Protein AF-A0A376TTE7-F1 (afdb_monomer_lite)

Sequence (68 aa):
MLCSCRVCNRPFAVQKEIDYAIALLKHNGDSRAENHRESFETCPECKRQKCLVPSDRIELTRHMKEAI

Organism: Escherichia coli (NCBI:txid562)

Foldseek 3Di:
DFQAAPPPRHGDGRVVVLVVQLVVCVVVVNPCSVVCSNVSSHHPVVVVVVVPPDPPPPCVPPPPDDDD

Radius of gyration: 14.19 Å; chains: 1; bounding box: 28×32×32 Å

Secondary structure (DSSP, 8-state):
-EEEPTTT--EEEEHHHHHHHHHHHHHTT-TTGGGGHHHHTS-HHHHHHHHTS-GGG-----------

pLDDT: mean 79.37, std 19.52, range [41.25, 96.25]

Structure (mmCIF, N/CA/C/O backbone):
data_AF-A0A376TTE7-F1
#
_entry.id   AF-A0A376TTE7-F1
#
loop_
_atom_site.group_PDB
_atom_site.id
_atom_site.type_symbol
_atom_site.label_atom_id
_atom_site.label_alt_id
_atom_site.label_comp_id
_atom_site.label_asym_id
_atom_site.label_entity_id
_atom_site.label_seq_id
_atom_site.pdbx_PDB_ins_code
_atom_site.Cartn_x
_atom_site.Cartn_y
_atom_site.Cartn_z
_atom_site.occupancy
_atom_site.B_iso_or_equiv
_atom_site.auth_seq_id
_atom_site.auth_comp_id
_atom_site.auth_asym_id
_atom_site.auth_atom_id
_atom_site.pdbx_PDB_model_num
ATOM 1 N N . MET A 1 1 ? -9.058 -12.467 -2.012 1.00 82.12 1 MET A N 1
ATOM 2 C CA . MET A 1 1 ? -8.608 -12.526 -0.605 1.00 82.12 1 MET A CA 1
ATOM 3 C C . MET A 1 1 ? -8.314 -11.110 -0.126 1.00 82.12 1 MET A C 1
ATOM 5 O O . MET A 1 1 ? -7.785 -10.328 -0.915 1.00 82.12 1 MET A O 1
ATOM 9 N N . LEU A 1 2 ? -8.723 -10.758 1.095 1.00 92.62 2 LEU A N 1
ATOM 10 C CA . LEU A 1 2 ? -8.480 -9.436 1.687 1.00 92.62 2 LEU A CA 1
ATOM 11 C C . LEU A 1 2 ? -7.173 -9.452 2.482 1.00 92.62 2 LEU A C 1
ATOM 13 O O . LEU A 1 2 ? -6.871 -10.445 3.138 1.00 92.62 2 LEU A O 1
ATOM 17 N N . CYS A 1 3 ? -6.431 -8.352 2.420 1.00 94.06 3 CYS A N 1
ATOM 18 C CA . CYS A 1 3 ? -5.287 -8.103 3.278 1.00 94.06 3 CYS A CA 1
ATOM 19 C C . CYS A 1 3 ? -5.757 -7.446 4.580 1.00 94.06 3 CYS A C 1
ATOM 21 O O . CYS A 1 3 ? -6.559 -6.500 4.568 1.00 94.06 3 CYS A O 1
ATOM 23 N N . SER A 1 4 ? -5.235 -7.948 5.697 1.00 96.25 4 SER A N 1
ATOM 24 C CA . SER A 1 4 ? -5.455 -7.396 7.029 1.00 96.25 4 SER A CA 1
ATOM 25 C C . SER A 1 4 ? -4.288 -6.510 7.433 1.00 96.25 4 SER A C 1
ATOM 27 O O . SER A 1 4 ? -3.129 -6.852 7.223 1.00 96.25 4 SER A O 1
ATOM 29 N N . CYS A 1 5 ? -4.600 -5.369 8.042 1.00 95.06 5 CYS A N 1
ATOM 30 C CA . CYS A 1 5 ? -3.593 -4.436 8.529 1.00 95.06 5 CYS A CA 1
ATOM 31 C C . CYS A 1 5 ? -2.668 -5.114 9.546 1.00 95.06 5 CYS A C 1
ATOM 33 O O . CYS A 1 5 ? -3.159 -5.627 10.546 1.00 95.06 5 CYS A O 1
ATOM 35 N N . ARG A 1 6 ? -1.346 -5.017 9.381 1.00 93.94 6 ARG A N 1
ATOM 36 C CA . ARG A 1 6 ? -0.370 -5.602 10.328 1.00 93.94 6 ARG A CA 1
ATOM 37 C C . ARG A 1 6 ? -0.410 -5.003 11.741 1.00 93.94 6 ARG A C 1
ATOM 39 O O . ARG A 1 6 ? 0.169 -5.571 12.659 1.00 93.94 6 ARG A O 1
ATOM 46 N N . VAL A 1 7 ? -1.057 -3.847 11.923 1.00 94.38 7 VAL A N 1
ATOM 47 C CA . VAL A 1 7 ? -1.162 -3.157 13.222 1.00 94.38 7 VAL A CA 1
ATOM 48 C C . VAL A 1 7 ? -2.468 -3.497 13.935 1.00 94.38 7 VAL A C 1
ATOM 50 O O . VAL A 1 7 ? -2.454 -3.901 15.091 1.00 94.38 7 VAL A O 1
ATOM 53 N N . CYS A 1 8 ? -3.608 -3.317 13.265 1.00 95.31 8 CYS A N 1
ATOM 54 C CA . CYS A 1 8 ? -4.926 -3.478 13.889 1.00 95.31 8 CYS A CA 1
ATOM 55 C C . CYS A 1 8 ? -5.663 -4.757 13.469 1.00 95.31 8 CYS A C 1
ATOM 57 O O . CYS A 1 8 ? -6.784 -4.979 13.921 1.00 95.31 8 CYS A O 1
ATOM 59 N N . ASN A 1 9 ? -5.070 -5.572 12.591 1.00 95.44 9 ASN A N 1
ATOM 60 C CA . ASN A 1 9 ? -5.603 -6.830 12.053 1.00 95.44 9 ASN A CA 1
ATOM 61 C C . ASN A 1 9 ? -6.963 -6.728 11.347 1.00 95.44 9 ASN A C 1
ATOM 63 O O . ASN A 1 9 ? -7.578 -7.745 11.029 1.00 95.44 9 ASN A O 1
ATOM 67 N N . ARG A 1 10 ? -7.434 -5.511 11.050 1.00 96.00 10 ARG A N 1
ATOM 68 C CA . ARG A 1 10 ? -8.675 -5.300 10.302 1.00 96.00 10 ARG A CA 1
ATOM 69 C C . ARG A 1 10 ? -8.427 -5.442 8.798 1.00 96.00 10 ARG A C 1
ATOM 71 O O . ARG A 1 10 ? -7.435 -4.884 8.313 1.00 96.00 10 ARG A O 1
ATOM 78 N N . PRO A 1 11 ? -9.312 -6.130 8.057 1.00 95.75 11 PRO A N 1
ATOM 79 C CA . PRO A 1 11 ? -9.248 -6.151 6.602 1.00 95.75 11 PRO A CA 1
ATOM 80 C C . PRO A 1 11 ? -9.469 -4.737 6.057 1.00 95.75 11 PRO A C 1
ATOM 82 O O . PRO A 1 11 ? -10.353 -4.026 6.536 1.00 95.75 11 PRO A O 1
ATOM 85 N N . PHE A 1 12 ? -8.663 -4.314 5.082 1.00 94.88 12 PHE A N 1
ATOM 86 C CA . PHE A 1 12 ? -8.742 -2.940 4.556 1.00 94.88 12 PHE A CA 1
ATOM 87 C C . PHE A 1 12 ? -8.514 -2.808 3.046 1.00 94.88 12 PHE A C 1
ATOM 89 O O . PHE A 1 12 ? -8.943 -1.815 2.468 1.00 94.88 12 PHE A O 1
ATOM 96 N N . ALA A 1 13 ? -7.847 -3.772 2.410 1.00 92.25 13 ALA A N 1
ATOM 97 C CA . ALA A 1 13 ? -7.548 -3.740 0.980 1.00 92.25 13 ALA A CA 1
ATOM 98 C C . ALA A 1 13 ? -7.596 -5.148 0.384 1.00 92.25 13 ALA A C 1
ATOM 100 O O . ALA A 1 13 ? -7.539 -6.148 1.107 1.00 92.25 13 ALA A O 1
ATOM 101 N N . VAL A 1 14 ? -7.686 -5.250 -0.940 1.00 95.25 14 VAL A N 1
ATOM 102 C CA . VAL A 1 14 ? -7.579 -6.543 -1.623 1.00 95.25 14 VAL A CA 1
ATOM 103 C C . VAL A 1 14 ? -6.101 -6.891 -1.789 1.00 95.25 14 VAL A C 1
ATOM 105 O O . VAL A 1 14 ? -5.320 -6.060 -2.242 1.00 95.25 14 VAL A O 1
ATOM 108 N N . GLN A 1 15 ? -5.711 -8.135 -1.491 1.00 92.81 15 GLN A N 1
ATOM 109 C CA . GLN A 1 15 ? -4.306 -8.568 -1.578 1.00 92.81 15 GLN A CA 1
ATOM 110 C C . GLN A 1 15 ? -3.682 -8.282 -2.960 1.00 92.81 15 GLN A C 1
ATOM 112 O O . GLN A 1 15 ? -2.557 -7.802 -3.045 1.00 92.81 15 GLN A O 1
ATOM 117 N N . LYS A 1 16 ? -4.464 -8.456 -4.038 1.00 94.50 16 LYS A N 1
ATOM 118 C CA . LYS A 1 16 ? -4.028 -8.191 -5.419 1.00 94.50 16 LYS A CA 1
ATOM 119 C C . LYS A 1 16 ? -3.566 -6.750 -5.658 1.00 94.50 16 LYS A C 1
ATOM 121 O O . LYS A 1 16 ? -2.735 -6.525 -6.524 1.00 94.50 16 LYS A O 1
ATOM 126 N N . GLU A 1 17 ? -4.123 -5.776 -4.936 1.00 93.25 17 GLU A N 1
ATOM 127 C CA . GLU A 1 17 ? -3.755 -4.365 -5.099 1.00 93.25 17 GLU A CA 1
ATOM 128 C C . GLU A 1 17 ? -2.398 -4.080 -4.455 1.00 93.25 17 GLU A C 1
ATOM 130 O O . GLU A 1 17 ? -1.598 -3.330 -5.011 1.00 93.25 17 GLU A O 1
ATOM 135 N N . ILE A 1 18 ? -2.106 -4.741 -3.332 1.00 90.62 18 ILE A N 1
ATOM 136 C CA . ILE A 1 18 ? -0.792 -4.697 -2.682 1.00 90.62 18 ILE A CA 1
ATOM 137 C C . ILE A 1 18 ? 0.256 -5.340 -3.588 1.00 90.62 18 ILE A C 1
ATOM 139 O O . ILE A 1 18 ? 1.295 -4.738 -3.857 1.00 90.62 18 ILE A O 1
ATOM 143 N N . ASP A 1 19 ? -0.037 -6.531 -4.108 1.00 93.38 19 ASP A N 1
ATOM 144 C CA . ASP A 1 19 ? 0.890 -7.241 -4.989 1.00 93.38 19 ASP A CA 1
ATOM 145 C C . ASP A 1 19 ? 1.126 -6.467 -6.294 1.00 93.38 19 ASP A C 1
ATOM 147 O O . ASP A 1 19 ? 2.260 -6.382 -6.761 1.00 93.38 19 ASP A O 1
ATOM 151 N N . TYR A 1 20 ? 0.083 -5.837 -6.846 1.00 94.19 20 TYR A N 1
ATOM 152 C CA . TYR A 1 20 ? 0.198 -4.982 -8.025 1.00 94.19 20 TYR A CA 1
ATOM 153 C C . TYR A 1 20 ? 1.078 -3.753 -7.771 1.00 94.19 20 TYR A C 1
ATOM 155 O O . TYR A 1 20 ? 1.952 -3.457 -8.583 1.00 94.19 20 TYR A O 1
ATOM 163 N N . ALA A 1 21 ? 0.907 -3.065 -6.638 1.00 90.44 21 ALA A N 1
ATOM 164 C CA . ALA A 1 21 ? 1.747 -1.922 -6.284 1.00 90.44 21 ALA A CA 1
ATOM 165 C C . ALA A 1 21 ? 3.232 -2.315 -6.174 1.00 90.44 21 ALA A C 1
ATOM 167 O O . ALA A 1 21 ? 4.098 -1.623 -6.709 1.00 90.44 21 ALA A O 1
ATOM 168 N N . ILE A 1 22 ? 3.532 -3.458 -5.548 1.00 91.38 22 ILE A N 1
ATOM 169 C CA . ILE A 1 22 ? 4.903 -3.978 -5.436 1.00 91.38 22 ILE A CA 1
ATOM 170 C C . ILE A 1 22 ? 5.450 -4.389 -6.810 1.00 91.38 22 ILE A C 1
ATOM 172 O O . ILE A 1 22 ? 6.596 -4.078 -7.133 1.00 91.38 22 ILE A O 1
ATOM 176 N N . ALA A 1 23 ? 4.646 -5.058 -7.639 1.00 93.06 23 ALA A N 1
ATOM 177 C CA . ALA A 1 23 ? 5.038 -5.443 -8.993 1.00 93.06 23 ALA A CA 1
ATOM 178 C C . ALA A 1 23 ? 5.354 -4.220 -9.866 1.00 93.06 23 ALA A C 1
ATOM 180 O O . ALA A 1 23 ? 6.334 -4.237 -10.610 1.00 93.06 23 ALA A O 1
ATOM 181 N N . LEU A 1 24 ? 4.575 -3.144 -9.731 1.00 92.12 24 LEU A N 1
ATOM 182 C CA . LEU A 1 24 ? 4.817 -1.889 -10.433 1.00 92.12 24 LEU A CA 1
ATOM 183 C C . LEU A 1 24 ? 6.142 -1.245 -10.000 1.00 92.12 24 LEU A C 1
ATOM 185 O O . LEU A 1 24 ? 6.918 -0.821 -10.852 1.00 92.12 24 LEU A O 1
ATOM 189 N N . LEU A 1 25 ? 6.446 -1.228 -8.696 1.00 85.62 25 LEU A N 1
ATOM 190 C CA . LEU A 1 25 ? 7.737 -0.742 -8.192 1.00 85.62 25 LEU A CA 1
ATOM 191 C C . LEU A 1 25 ? 8.909 -1.567 -8.744 1.00 85.62 25 LEU A C 1
ATOM 193 O O . LEU A 1 25 ? 9.870 -0.995 -9.256 1.00 85.62 25 LEU A O 1
ATOM 197 N N . LYS A 1 26 ? 8.799 -2.903 -8.730 1.00 92.69 26 LYS A N 1
ATOM 198 C CA . LYS A 1 26 ? 9.809 -3.797 -9.326 1.00 92.69 26 LYS A CA 1
ATOM 199 C C . LYS A 1 26 ? 10.027 -3.503 -10.807 1.00 92.69 26 LYS A C 1
ATOM 201 O O . LYS A 1 26 ? 11.168 -3.399 -11.246 1.00 92.69 26 LYS A O 1
ATOM 206 N N . HIS A 1 27 ? 8.940 -3.364 -11.567 1.00 92.44 27 HIS A N 1
ATOM 207 C CA . HIS A 1 27 ? 8.993 -3.067 -12.997 1.00 92.44 27 HIS A CA 1
ATOM 208 C C . HIS A 1 27 ? 9.674 -1.720 -13.279 1.00 92.44 27 HIS A C 1
ATOM 210 O O . HIS A 1 27 ? 10.410 -1.590 -14.252 1.00 92.44 27 HIS A O 1
ATOM 216 N N . ASN A 1 28 ? 9.496 -0.738 -12.394 1.00 89.56 28 ASN A N 1
ATOM 217 C CA . ASN A 1 28 ? 10.136 0.574 -12.490 1.00 89.56 28 ASN A CA 1
ATOM 218 C C . ASN A 1 28 ? 11.611 0.579 -12.040 1.00 89.56 28 ASN A C 1
ATOM 220 O O . ASN A 1 28 ? 12.222 1.643 -11.960 1.00 89.56 28 ASN A O 1
ATOM 224 N N . GLY A 1 29 ? 12.193 -0.590 -11.753 1.00 88.75 29 GLY A N 1
ATOM 225 C CA . GLY A 1 29 ? 13.601 -0.735 -11.382 1.00 88.75 29 GLY A CA 1
ATOM 226 C C . GLY A 1 29 ? 13.882 -0.598 -9.885 1.00 88.75 29 GLY A C 1
ATOM 227 O O . GLY A 1 29 ? 15.048 -0.555 -9.490 1.00 88.75 29 GLY A O 1
ATOM 228 N N . ASP A 1 30 ? 12.853 -0.564 -9.031 1.00 88.56 30 ASP A N 1
ATOM 229 C CA . ASP A 1 30 ? 13.048 -0.576 -7.583 1.00 88.56 30 ASP A CA 1
ATOM 230 C C . ASP A 1 30 ? 13.397 -1.992 -7.097 1.00 88.56 30 ASP A C 1
ATOM 232 O O . ASP A 1 30 ? 12.538 -2.842 -6.842 1.00 88.56 30 ASP A O 1
ATOM 236 N N . SER A 1 31 ? 14.698 -2.244 -6.934 1.00 87.00 31 SER A N 1
ATOM 237 C CA . SER A 1 31 ? 15.230 -3.500 -6.384 1.00 87.00 31 SER A CA 1
ATOM 238 C C . SER A 1 31 ? 14.813 -3.764 -4.930 1.00 87.00 31 SER A C 1
ATOM 240 O O . SER A 1 31 ? 14.948 -4.889 -4.447 1.00 87.00 31 SER A O 1
ATOM 242 N N . ARG A 1 32 ? 14.283 -2.754 -4.229 1.00 87.94 32 ARG A N 1
ATOM 243 C CA . ARG A 1 32 ? 13.818 -2.814 -2.839 1.00 87.94 32 ARG A CA 1
ATOM 244 C C . ARG A 1 32 ? 12.295 -2.813 -2.726 1.00 87.94 32 ARG A C 1
ATOM 246 O O . ARG A 1 32 ? 11.789 -2.740 -1.611 1.00 87.94 32 ARG A O 1
ATOM 253 N N . ALA A 1 33 ? 11.562 -2.974 -3.826 1.00 84.12 33 ALA A N 1
ATOM 254 C CA . ALA A 1 33 ? 10.099 -2.962 -3.853 1.00 84.12 33 ALA A CA 1
ATOM 255 C C . ALA A 1 33 ? 9.429 -3.837 -2.769 1.00 84.12 33 ALA A C 1
ATOM 257 O O . ALA A 1 33 ? 8.441 -3.428 -2.163 1.00 84.12 33 ALA A O 1
ATOM 258 N N . GLU A 1 34 ? 9.973 -5.025 -2.472 1.00 90.88 34 GLU A N 1
ATOM 259 C CA . GLU A 1 34 ? 9.441 -5.903 -1.412 1.00 90.88 34 GLU A CA 1
ATOM 260 C C . GLU A 1 34 ? 9.629 -5.337 0.002 1.00 90.88 34 GLU A C 1
ATOM 262 O O . GLU A 1 34 ? 8.804 -5.599 0.874 1.00 90.88 34 GLU A O 1
ATOM 267 N N . ASN A 1 35 ? 10.643 -4.501 0.244 1.00 88.31 35 ASN A N 1
ATOM 268 C CA . ASN A 1 35 ? 10.830 -3.844 1.542 1.00 88.31 35 ASN A CA 1
ATOM 269 C C . ASN A 1 35 ? 9.664 -2.894 1.862 1.00 88.31 35 ASN A C 1
ATOM 271 O O . ASN A 1 35 ? 9.385 -2.616 3.027 1.00 88.31 35 ASN A O 1
ATOM 275 N N . HIS A 1 36 ? 8.939 -2.426 0.841 1.00 83.44 36 HIS A N 1
ATOM 276 C CA . HIS A 1 36 ? 7.746 -1.605 1.018 1.00 83.44 36 HIS A CA 1
ATOM 277 C C . HIS A 1 36 ? 6.495 -2.416 1.389 1.00 83.44 36 HIS A C 1
ATOM 279 O O . HIS A 1 36 ? 5.488 -1.815 1.773 1.00 83.44 36 HIS A O 1
ATOM 285 N N . ARG A 1 37 ? 6.534 -3.758 1.341 1.00 88.75 37 ARG A N 1
ATOM 286 C CA . ARG A 1 37 ? 5.377 -4.624 1.625 1.00 88.75 37 ARG A CA 1
ATOM 287 C C . ARG A 1 37 ? 4.754 -4.339 2.985 1.00 88.75 37 ARG A C 1
ATOM 289 O O . ARG A 1 37 ? 3.549 -4.143 3.064 1.00 88.75 37 ARG A O 1
ATOM 296 N N . GLU A 1 38 ? 5.561 -4.202 4.035 1.00 88.81 38 GLU A N 1
ATOM 297 C CA . GLU A 1 38 ? 5.061 -3.863 5.375 1.00 88.81 38 GLU A CA 1
ATOM 298 C C . GLU A 1 38 ? 4.252 -2.558 5.390 1.00 88.81 38 GLU A C 1
ATOM 300 O O . GLU A 1 38 ? 3.212 -2.456 6.049 1.00 88.81 38 GLU A O 1
ATOM 305 N N . SER A 1 39 ? 4.716 -1.563 4.633 1.00 87.44 39 SER A N 1
ATOM 306 C CA . SER A 1 39 ? 4.014 -0.294 4.495 1.00 87.44 39 SER A CA 1
ATOM 307 C C . SER A 1 39 ? 2.706 -0.459 3.724 1.00 87.44 39 SER A C 1
ATOM 309 O O . SER A 1 39 ? 1.713 0.177 4.081 1.00 87.44 39 SER A O 1
ATOM 311 N N . PHE A 1 40 ? 2.675 -1.276 2.670 1.00 90.75 40 PHE A N 1
ATOM 312 C CA . PHE A 1 40 ? 1.456 -1.536 1.897 1.00 90.75 40 PHE A CA 1
ATOM 313 C C . PHE A 1 40 ? 0.446 -2.409 2.644 1.00 90.75 40 PHE A C 1
ATOM 315 O O . PHE A 1 40 ? -0.748 -2.225 2.453 1.00 90.75 40 PHE A O 1
ATOM 322 N N . GLU A 1 41 ? 0.900 -3.271 3.552 1.00 94.19 41 GLU A N 1
ATOM 323 C CA . GLU A 1 41 ? 0.070 -4.113 4.424 1.00 94.19 41 GLU A CA 1
ATOM 324 C C . GLU A 1 41 ? -0.351 -3.396 5.727 1.00 94.19 41 GLU A C 1
ATOM 326 O O . GLU A 1 41 ? -0.842 -4.013 6.673 1.00 94.19 41 GLU A O 1
ATOM 331 N N . THR A 1 42 ? -0.189 -2.072 5.804 1.00 93.38 42 THR A N 1
ATOM 332 C CA . THR A 1 42 ? -0.669 -1.244 6.920 1.00 93.38 42 THR A CA 1
ATOM 333 C C . THR A 1 42 ? -1.788 -0.321 6.444 1.00 93.38 42 THR A C 1
ATOM 335 O O . THR A 1 42 ? -1.599 0.459 5.509 1.00 93.38 42 THR A O 1
ATOM 338 N N . CYS A 1 43 ? -2.949 -0.369 7.107 1.00 93.56 43 CYS A N 1
ATOM 339 C CA . CYS A 1 43 ? -4.105 0.431 6.704 1.00 93.56 43 CYS A CA 1
ATOM 340 C C . CYS A 1 43 ? -3.852 1.945 6.837 1.00 93.56 43 CYS A C 1
ATOM 342 O O . CYS A 1 43 ? -3.047 2.360 7.681 1.00 93.56 43 CYS A O 1
ATOM 344 N N . PRO A 1 44 ? -4.574 2.784 6.066 1.00 90.25 44 PRO A N 1
ATOM 345 C CA . PRO A 1 44 ? -4.419 4.238 6.103 1.00 90.25 44 PRO A CA 1
ATOM 346 C C . PRO A 1 44 ? -4.555 4.842 7.506 1.00 90.25 44 PRO A C 1
ATOM 348 O O . PRO A 1 44 ? -3.779 5.726 7.852 1.00 90.25 44 PRO A O 1
ATOM 351 N N . GLU A 1 45 ? -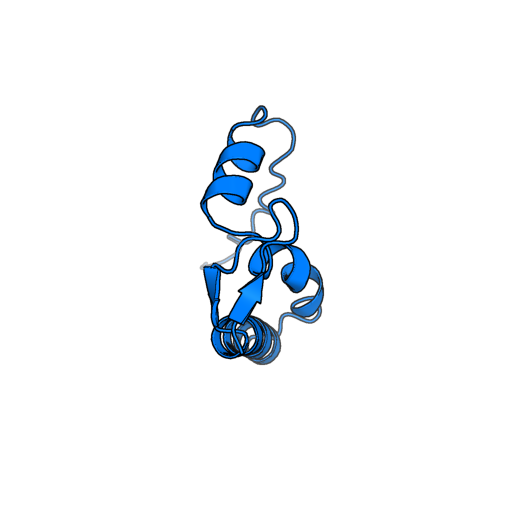5.466 4.335 8.344 1.00 92.06 45 GLU A N 1
ATOM 352 C CA . GLU A 1 45 ? -5.653 4.827 9.719 1.00 92.06 45 GLU A CA 1
ATOM 353 C C . GLU A 1 45 ? -4.396 4.649 10.571 1.00 92.06 45 GLU A C 1
ATOM 355 O O . GLU A 1 45 ? -3.879 5.608 11.144 1.00 92.06 45 GLU A O 1
ATOM 360 N N . CYS A 1 46 ? -3.865 3.426 10.619 1.00 91.62 46 CYS A N 1
ATOM 361 C CA . CYS A 1 46 ? -2.665 3.120 11.391 1.00 91.62 46 CYS A CA 1
ATOM 362 C C . CYS A 1 46 ? -1.424 3.801 10.802 1.00 91.62 46 CYS A C 1
ATOM 364 O O . CYS A 1 46 ? -0.539 4.211 11.551 1.00 91.62 46 CYS A O 1
ATOM 366 N N . LYS A 1 47 ? -1.366 3.967 9.473 1.00 87.44 47 LYS A N 1
ATOM 367 C CA . LYS A 1 47 ? -0.318 4.750 8.807 1.00 87.44 47 LYS A CA 1
ATOM 368 C C . LYS A 1 47 ? -0.362 6.214 9.240 1.00 87.44 47 LYS A C 1
ATOM 370 O O . LYS A 1 47 ? 0.659 6.733 9.671 1.00 87.44 47 LYS A O 1
ATOM 375 N N . ARG A 1 48 ? -1.539 6.853 9.209 1.00 86.88 48 ARG A N 1
ATOM 376 C CA . ARG A 1 48 ? -1.726 8.245 9.653 1.00 86.88 48 ARG A CA 1
ATOM 377 C C . ARG A 1 48 ? -1.304 8.431 11.107 1.00 86.88 48 ARG A C 1
ATOM 379 O O . ARG A 1 48 ? -0.549 9.348 11.388 1.00 86.88 48 ARG A O 1
ATOM 386 N N . GLN A 1 49 ? -1.694 7.527 12.005 1.00 82.88 49 GLN A N 1
ATOM 387 C CA . GLN A 1 49 ? -1.268 7.571 13.411 1.00 82.88 49 GLN A CA 1
ATOM 388 C C . GLN A 1 49 ? 0.257 7.490 13.570 1.00 82.88 49 GLN A C 1
ATOM 390 O O . GLN A 1 49 ? 0.820 8.234 14.366 1.00 82.88 49 GLN A O 1
ATOM 395 N N . LYS A 1 50 ? 0.936 6.643 12.781 1.00 71.62 50 LYS A N 1
ATOM 396 C CA . LYS A 1 50 ? 2.407 6.559 12.761 1.00 71.62 50 LYS A CA 1
ATOM 397 C C . LYS A 1 50 ? 3.077 7.791 12.132 1.00 71.62 50 LYS A C 1
ATOM 399 O O . LYS A 1 50 ? 4.176 8.138 12.541 1.00 71.62 50 LYS A O 1
ATOM 404 N N . CYS A 1 51 ? 2.427 8.463 11.180 1.00 59.78 51 CYS A N 1
ATOM 405 C CA . CYS A 1 51 ? 2.904 9.722 10.593 1.00 59.78 51 CYS A CA 1
ATOM 406 C C . CYS A 1 51 ? 2.674 10.950 11.494 1.00 59.78 51 CYS A C 1
ATOM 408 O O . CYS A 1 51 ? 3.297 11.979 11.265 1.00 59.78 51 CYS A O 1
ATOM 410 N N . LEU A 1 52 ? 1.787 10.857 12.493 1.00 54.12 52 LEU A N 1
ATOM 411 C CA . LEU A 1 52 ? 1.530 11.911 13.486 1.00 54.12 52 LEU A CA 1
ATOM 412 C C . LEU A 1 52 ? 2.529 11.892 14.661 1.00 54.12 52 LEU A C 1
ATOM 414 O O . LEU A 1 52 ? 2.511 12.793 15.497 1.00 54.12 52 LEU A O 1
ATOM 418 N N . VAL A 1 53 ? 3.396 10.877 14.735 1.00 45.84 53 VAL A N 1
ATOM 419 C CA . VAL A 1 53 ? 4.536 10.821 15.666 1.00 45.84 53 VAL A CA 1
ATOM 420 C C . VAL A 1 53 ? 5.612 11.783 15.125 1.00 45.84 53 VAL A C 1
ATOM 422 O O . VAL A 1 53 ? 5.775 11.822 13.905 1.00 45.84 53 VAL A O 1
ATOM 425 N N . PRO A 1 54 ? 6.293 12.596 15.963 1.00 42.69 54 PRO A N 1
ATOM 426 C CA . PRO A 1 54 ? 6.972 13.820 15.532 1.00 42.69 54 PRO A CA 1
ATOM 427 C C . PRO A 1 54 ? 7.901 13.612 14.339 1.00 42.69 54 PRO A C 1
ATOM 429 O O . PRO A 1 54 ? 8.565 12.581 14.226 1.00 42.69 54 PRO A O 1
ATOM 432 N N . SER A 1 55 ? 7.945 14.634 13.486 1.00 45.84 55 SER A N 1
ATOM 433 C CA . SER A 1 55 ? 8.652 14.777 12.205 1.00 45.84 55 SER A CA 1
ATOM 434 C C . SER A 1 55 ? 10.172 14.488 12.209 1.00 45.84 55 SER A C 1
ATOM 436 O O . SER A 1 55 ? 10.850 14.805 11.235 1.00 45.84 55 SER A O 1
ATOM 438 N N . ASP A 1 56 ? 10.712 13.861 13.252 1.00 48.34 56 ASP A N 1
ATOM 439 C CA . ASP A 1 56 ? 12.137 13.588 13.460 1.00 48.34 56 ASP A CA 1
ATOM 440 C C . ASP A 1 56 ? 12.616 12.296 12.774 1.00 48.34 56 ASP A C 1
ATOM 442 O O . ASP A 1 56 ? 13.796 11.957 12.836 1.00 48.34 56 ASP A O 1
ATOM 446 N N . ARG A 1 57 ? 11.712 11.527 12.144 1.00 48.03 57 ARG A N 1
ATOM 447 C CA . ARG A 1 57 ? 12.036 10.220 11.532 1.00 48.03 57 ARG A CA 1
ATOM 448 C C . ARG A 1 57 ? 11.489 10.001 10.127 1.00 48.03 57 ARG A C 1
ATOM 450 O O . ARG A 1 57 ? 11.482 8.869 9.647 1.00 48.03 57 ARG A O 1
ATOM 457 N N . ILE A 1 58 ? 11.051 11.056 9.446 1.00 50.44 58 ILE A N 1
ATOM 458 C CA . ILE A 1 58 ? 10.803 10.962 8.009 1.00 50.44 58 ILE A CA 1
ATOM 459 C C . ILE A 1 58 ? 12.115 11.312 7.297 1.00 50.44 58 ILE A C 1
ATOM 461 O O . ILE A 1 58 ? 12.287 12.418 6.794 1.00 50.44 58 ILE A O 1
ATOM 465 N N . GLU A 1 59 ? 13.039 10.350 7.200 1.00 48.03 59 GLU A N 1
ATOM 466 C CA . GLU A 1 59 ? 13.933 10.303 6.037 1.00 48.03 59 GLU A CA 1
ATOM 467 C C . GLU A 1 59 ? 13.059 9.969 4.821 1.00 48.03 59 GLU A C 1
ATOM 469 O O . GLU A 1 59 ? 13.074 8.862 4.285 1.00 48.03 59 GLU A O 1
ATOM 474 N N . LEU A 1 60 ? 12.242 10.939 4.391 1.00 45.12 60 LEU A N 1
ATOM 475 C CA . LEU A 1 60 ? 11.697 10.950 3.047 1.00 45.12 60 LEU A CA 1
ATOM 476 C C . LEU A 1 60 ? 12.917 11.229 2.19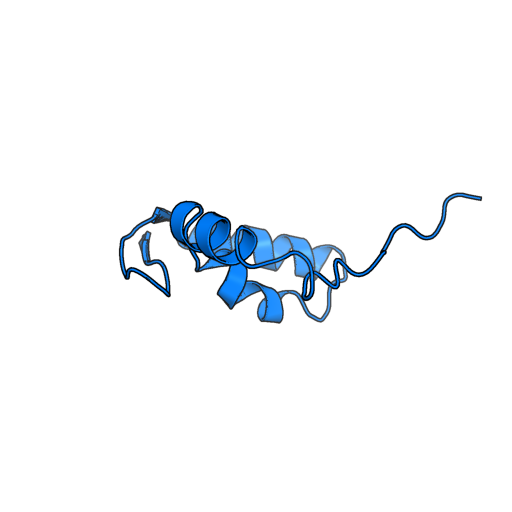3 1.00 45.12 60 LEU A C 1
ATOM 478 O O . LEU A 1 60 ? 13.316 12.377 2.001 1.00 45.12 60 LEU A O 1
ATOM 482 N N . THR A 1 61 ? 13.599 10.154 1.817 1.00 45.12 61 THR A N 1
ATOM 483 C CA . THR A 1 61 ? 14.799 10.199 1.011 1.00 45.12 61 THR A CA 1
ATOM 484 C C . THR A 1 61 ? 14.443 11.011 -0.221 1.00 45.12 61 THR A C 1
ATOM 486 O O . THR A 1 61 ? 13.661 10.598 -1.073 1.00 45.12 61 THR A O 1
ATOM 489 N N . ARG A 1 62 ? 14.971 12.229 -0.230 1.00 47.72 62 ARG A N 1
ATOM 490 C CA . ARG A 1 62 ? 15.029 13.195 -1.312 1.00 47.72 62 ARG A CA 1
ATOM 491 C C . ARG A 1 62 ? 15.538 12.502 -2.580 1.00 47.72 62 ARG A C 1
ATOM 493 O O . ARG A 1 62 ? 16.710 12.600 -2.917 1.00 47.72 62 ARG A O 1
ATOM 500 N N . HIS A 1 63 ? 14.646 11.814 -3.283 1.00 51.62 63 HIS A N 1
ATOM 501 C CA . HIS A 1 63 ? 14.807 11.378 -4.667 1.00 51.62 63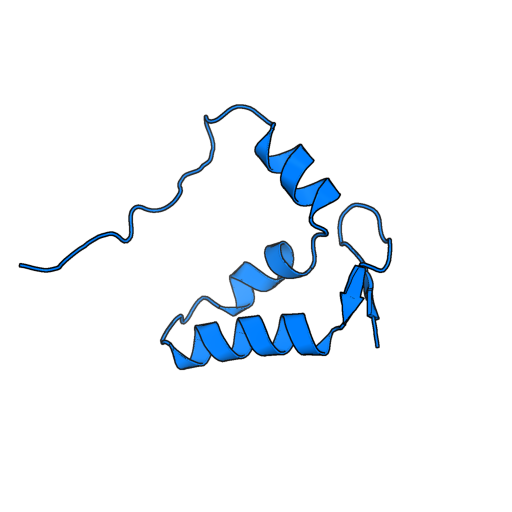 HIS A CA 1
ATOM 502 C C . HIS A 1 63 ? 14.100 12.383 -5.591 1.00 51.62 63 HIS A C 1
ATOM 504 O O . HIS A 1 63 ? 13.281 12.026 -6.427 1.00 51.62 63 HIS A O 1
ATOM 510 N N . MET A 1 64 ? 14.423 13.669 -5.427 1.00 51.19 64 MET A N 1
ATOM 511 C CA . MET A 1 64 ? 14.284 14.672 -6.487 1.00 51.19 64 MET A CA 1
ATOM 512 C C . MET A 1 64 ? 15.689 15.122 -6.908 1.00 51.19 64 MET A C 1
ATOM 514 O O . MET A 1 64 ? 16.163 16.196 -6.551 1.00 51.19 64 MET A O 1
ATOM 518 N N . LYS A 1 65 ? 16.371 14.228 -7.621 1.00 49.59 65 LYS A N 1
ATOM 519 C CA . LYS A 1 65 ? 17.492 14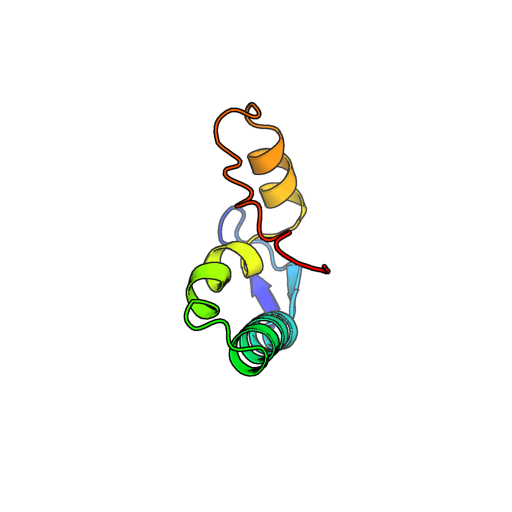.482 -8.536 1.00 49.59 65 LYS A CA 1
ATOM 520 C C . LYS A 1 65 ? 17.072 13.769 -9.823 1.00 49.59 65 LYS A C 1
ATOM 522 O O . LYS A 1 65 ? 16.662 12.622 -9.725 1.00 49.59 65 LYS A O 1
ATOM 527 N N . GLU A 1 66 ? 17.062 14.315 -11.023 1.00 41.75 66 GLU A N 1
ATOM 528 C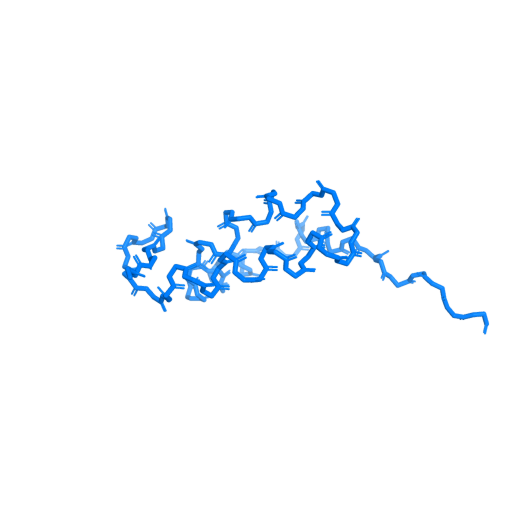 CA . GLU A 1 66 ? 17.575 15.542 -11.620 1.00 41.75 66 GLU A CA 1
ATOM 529 C C . GLU A 1 66 ? 16.709 15.767 -12.876 1.00 41.75 66 GLU A C 1
ATOM 531 O O . GLU 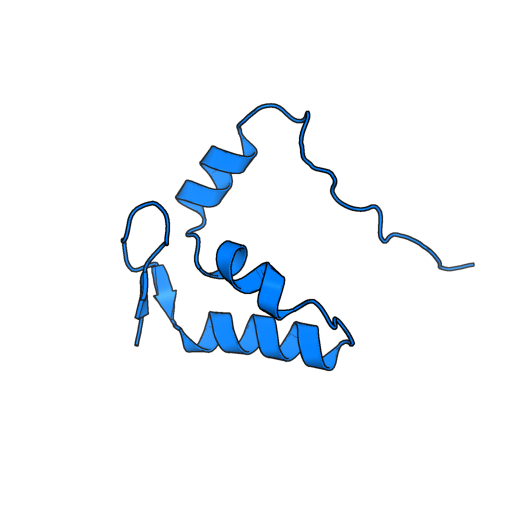A 1 66 ? 16.437 14.816 -13.609 1.00 41.75 66 GLU A O 1
ATOM 536 N N . ALA A 1 67 ? 16.291 16.999 -13.147 1.00 41.25 67 ALA A N 1
ATOM 537 C CA . ALA A 1 67 ? 16.070 17.456 -14.513 1.00 41.25 67 ALA A CA 1
ATOM 538 C C . ALA A 1 67 ? 16.886 18.744 -14.635 1.00 41.25 67 ALA A C 1
ATOM 540 O O . ALA A 1 67 ? 16.735 19.641 -13.806 1.00 41.25 67 ALA A O 1
ATOM 541 N N . ILE A 1 68 ? 17.838 18.690 -15.563 1.00 42.62 68 ILE A N 1
ATOM 542 C CA . ILE A 1 68 ? 18.922 19.641 -15.845 1.00 42.62 68 ILE A CA 1
ATOM 543 C C . ILE A 1 68 ? 18.398 21.064 -16.039 1.00 42.62 68 ILE A C 1
ATOM 545 O O . ILE A 1 68 ? 17.358 21.209 -16.719 1.00 42.62 68 ILE A O 1
#